Protein AF-A0A314XJM0-F1 (afdb_monomer_lite)

Organism: NCBI:txid2094558

Secondary structure (DSSP, 8-state):
-GGGT----HHHHHHHHHHHHHTT-HHHHHHHHHHHHHTT----HHHHHHHHHHHT-----TT-

pLDDT: mean 89.1, std 13.95, range [43.94, 98.31]

Sequence (64 aa):
MEEKGCSPDDCTYNTIIRGFIHNKQTSRAMVLIQTMVEKGFSADASTTELIVNLLSKDEVDPTL

Structure (mmCIF, N/CA/C/O backbone):
data_AF-A0A314XJM0-F1
#
_entry.id   AF-A0A314XJM0-F1
#
loop_
_atom_site.group_PDB
_atom_site.id
_atom_site.type_symbol
_atom_site.label_atom_id
_atom_site.label_alt_id
_atom_site.label_comp_id
_atom_site.label_asym_id
_atom_site.label_entity_id
_atom_site.label_seq_id
_atom_site.pdbx_PDB_ins_code
_atom_site.Cartn_x
_atom_site.Cartn_y
_atom_site.Cartn_z
_atom_site.occupancy
_atom_site.B_iso_or_equiv
_atom_site.auth_seq_id
_atom_site.auth_comp_id
_atom_site.auth_asym_id
_atom_site.auth_atom_id
_atom_site.pdbx_PDB_model_num
ATOM 1 N N . MET A 1 1 ? 9.354 6.285 -4.493 1.00 69.56 1 MET A N 1
ATOM 2 C CA . MET A 1 1 ? 9.645 5.122 -5.361 1.00 69.56 1 MET A CA 1
ATOM 3 C C . MET A 1 1 ? 9.254 5.477 -6.785 1.00 69.56 1 MET A C 1
ATOM 5 O O . MET A 1 1 ? 10.150 5.628 -7.603 1.00 69.56 1 MET A O 1
ATOM 9 N N . GLU A 1 2 ? 7.980 5.802 -7.021 1.00 77.00 2 GLU A N 1
ATOM 10 C CA . GLU A 1 2 ? 7.492 6.266 -8.332 1.00 77.00 2 GLU A CA 1
ATOM 11 C C . GLU A 1 2 ? 8.114 7.582 -8.806 1.00 77.00 2 GLU A C 1
ATOM 13 O O . GLU A 1 2 ? 8.580 7.656 -9.934 1.00 77.00 2 GLU A O 1
ATOM 18 N N . GLU A 1 3 ? 8.244 8.584 -7.930 1.00 82.31 3 GLU A N 1
ATOM 19 C CA . GLU A 1 3 ? 8.910 9.858 -8.271 1.00 82.31 3 GLU A CA 1
ATOM 20 C C . GLU A 1 3 ? 10.379 9.689 -8.694 1.00 82.31 3 GLU A C 1
ATOM 22 O O . GLU A 1 3 ? 10.959 10.570 -9.319 1.00 82.31 3 GLU A O 1
ATOM 27 N N . LYS A 1 4 ? 10.990 8.548 -8.350 1.00 85.19 4 LYS A N 1
ATOM 28 C CA . LYS A 1 4 ? 12.358 8.190 -8.745 1.00 85.19 4 LYS A CA 1
ATOM 29 C C . LYS A 1 4 ? 12.397 7.257 -9.963 1.00 85.19 4 LYS A C 1
ATOM 31 O O . LYS A 1 4 ? 13.451 6.710 -10.259 1.00 85.19 4 LYS A O 1
ATOM 36 N N . GLY A 1 5 ? 11.266 7.048 -10.639 1.00 85.56 5 GLY A N 1
ATOM 37 C CA . GLY A 1 5 ? 11.143 6.184 -11.814 1.00 85.56 5 GLY A CA 1
ATOM 38 C C . GLY A 1 5 ? 11.011 4.688 -11.513 1.00 85.56 5 GLY A C 1
ATOM 39 O O . GLY A 1 5 ? 10.977 3.895 -12.447 1.00 85.56 5 GLY A O 1
ATOM 40 N N . CYS A 1 6 ? 10.918 4.279 -10.242 1.00 86.19 6 CYS A N 1
ATOM 41 C CA . CYS A 1 6 ? 10.686 2.879 -9.884 1.00 86.19 6 CYS A CA 1
ATOM 42 C C . CYS A 1 6 ? 9.185 2.618 -9.735 1.00 86.19 6 CYS A C 1
ATOM 44 O O . CYS A 1 6 ? 8.568 3.081 -8.770 1.00 86.19 6 CYS A O 1
ATOM 46 N N . SER A 1 7 ? 8.612 1.862 -10.668 1.00 87.44 7 SER A N 1
ATOM 47 C CA . SER A 1 7 ? 7.219 1.421 -10.602 1.00 87.44 7 SER A CA 1
ATOM 48 C C . SER A 1 7 ? 7.053 0.305 -9.559 1.00 87.44 7 SER A C 1
ATOM 50 O O . SER A 1 7 ? 7.807 -0.666 -9.603 1.00 87.44 7 SER A O 1
ATOM 52 N N . PRO A 1 8 ? 6.099 0.427 -8.622 1.00 90.69 8 PRO A N 1
ATOM 53 C CA . PRO A 1 8 ? 5.731 -0.653 -7.720 1.00 90.69 8 PRO A CA 1
ATOM 54 C C . PRO A 1 8 ? 5.143 -1.833 -8.493 1.00 90.69 8 PRO A C 1
ATOM 56 O O . PRO A 1 8 ? 4.425 -1.641 -9.476 1.00 90.69 8 PRO A O 1
ATOM 59 N N . ASP A 1 9 ? 5.416 -3.033 -8.001 1.00 93.44 9 ASP A N 1
ATOM 60 C CA . ASP A 1 9 ? 4.739 -4.269 -8.380 1.00 93.44 9 ASP A CA 1
ATOM 61 C C . ASP A 1 9 ? 3.668 -4.653 -7.341 1.00 93.44 9 ASP A C 1
ATOM 63 O O . ASP A 1 9 ? 3.447 -3.959 -6.338 1.00 93.44 9 ASP A O 1
ATOM 67 N N . ASP A 1 10 ? 2.989 -5.771 -7.584 1.00 94.25 10 ASP A N 1
ATOM 68 C CA . ASP A 1 10 ? 1.994 -6.352 -6.685 1.00 94.25 10 ASP A CA 1
ATOM 69 C C . ASP A 1 10 ? 2.553 -6.579 -5.271 1.00 94.25 10 ASP A C 1
ATOM 71 O O . ASP A 1 10 ? 1.915 -6.202 -4.283 1.00 94.25 10 ASP A O 1
ATOM 75 N N . CYS A 1 11 ? 3.760 -7.132 -5.154 1.00 96.06 11 CYS A N 1
ATOM 76 C CA . CYS A 1 11 ? 4.429 -7.379 -3.876 1.00 96.06 11 CYS A CA 1
ATOM 77 C C . CYS A 1 11 ? 4.667 -6.078 -3.089 1.00 96.06 11 CYS A C 1
ATOM 79 O O . CYS A 1 11 ? 4.402 -6.003 -1.880 1.00 96.06 11 CYS A O 1
ATOM 81 N N . THR A 1 12 ? 5.108 -5.024 -3.776 1.00 96.50 12 THR A N 1
ATOM 82 C CA . THR A 1 12 ? 5.353 -3.704 -3.190 1.00 96.50 12 THR A CA 1
ATOM 83 C C . THR A 1 12 ? 4.064 -3.105 -2.634 1.00 96.50 12 THR A C 1
ATOM 85 O O . THR A 1 12 ? 4.042 -2.653 -1.485 1.00 96.50 12 THR A O 1
ATOM 88 N N . TYR A 1 13 ? 2.975 -3.139 -3.407 1.00 97.50 13 TYR A N 1
ATOM 89 C CA . TYR A 1 13 ? 1.669 -2.665 -2.947 1.00 97.50 13 TYR A CA 1
ATOM 90 C C . TYR A 1 13 ? 1.199 -3.435 -1.709 1.00 97.50 13 TYR A C 1
ATOM 92 O O . TYR A 1 13 ? 0.919 -2.813 -0.682 1.00 97.50 13 TYR A O 1
ATOM 100 N N . ASN A 1 14 ? 1.190 -4.771 -1.765 1.00 98.31 14 ASN A N 1
ATOM 101 C CA . ASN A 1 14 ? 0.789 -5.623 -0.641 1.00 98.31 14 ASN A CA 1
ATOM 102 C C . ASN A 1 14 ? 1.582 -5.293 0.636 1.00 98.31 14 ASN A C 1
ATOM 104 O O . ASN A 1 14 ? 1.003 -5.112 1.710 1.00 98.31 14 ASN A O 1
ATOM 108 N N . THR A 1 15 ? 2.902 -5.137 0.516 1.00 98.06 15 THR A N 1
ATOM 109 C CA . THR A 1 15 ? 3.786 -4.827 1.649 1.00 98.06 15 THR A CA 1
ATOM 110 C C . THR A 1 15 ? 3.438 -3.487 2.301 1.00 98.06 15 THR A C 1
ATOM 112 O O . THR A 1 15 ? 3.283 -3.407 3.523 1.00 98.06 15 THR A O 1
ATOM 115 N N . ILE A 1 16 ? 3.285 -2.425 1.504 1.00 97.44 16 ILE A N 1
ATOM 116 C CA . ILE A 1 16 ? 3.016 -1.080 2.030 1.00 97.44 16 ILE A CA 1
ATOM 117 C C . ILE A 1 16 ? 1.595 -0.993 2.608 1.00 97.44 16 ILE A C 1
ATOM 119 O O . ILE A 1 16 ? 1.414 -0.411 3.679 1.00 97.44 16 ILE A O 1
ATOM 123 N N . ILE A 1 17 ? 0.601 -1.607 1.953 1.00 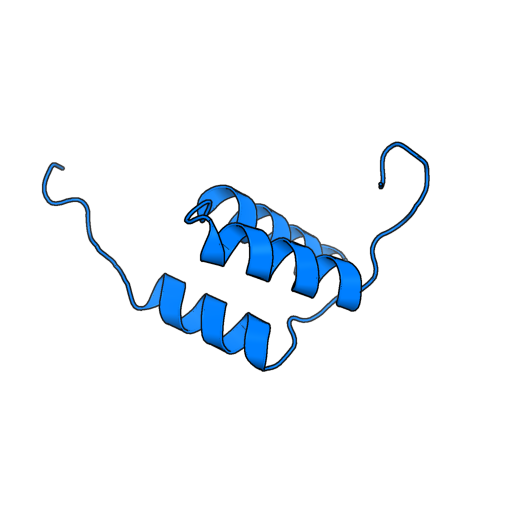97.88 17 ILE A N 1
ATOM 124 C CA . ILE A 1 17 ? -0.792 -1.645 2.429 1.00 97.88 17 ILE A CA 1
ATOM 125 C C . ILE A 1 17 ? -0.858 -2.283 3.821 1.00 97.88 17 ILE A C 1
ATOM 127 O O . ILE A 1 17 ? -1.389 -1.666 4.747 1.00 97.88 17 ILE A O 1
ATOM 131 N N . ARG A 1 18 ? -0.263 -3.471 4.004 1.00 98.25 18 ARG A N 1
ATOM 132 C CA . ARG A 1 18 ? -0.194 -4.146 5.315 1.00 98.25 18 ARG A CA 1
ATOM 133 C C . ARG A 1 18 ? 0.453 -3.247 6.369 1.00 98.25 18 ARG A C 1
ATOM 135 O O . ARG A 1 18 ? -0.066 -3.115 7.475 1.00 98.25 18 ARG A O 1
ATOM 142 N N . GLY A 1 19 ? 1.550 -2.577 6.005 1.00 98.00 19 GLY A N 1
ATOM 143 C CA . GLY A 1 19 ? 2.228 -1.606 6.863 1.00 98.00 19 GLY A CA 1
ATOM 144 C C . GLY A 1 19 ? 1.310 -0.469 7.319 1.00 98.00 19 GLY A C 1
ATOM 145 O O . GLY A 1 19 ? 1.278 -0.149 8.507 1.00 98.00 19 GLY A O 1
ATOM 146 N N . PHE A 1 20 ? 0.522 0.123 6.419 1.00 97.75 20 PHE A N 1
ATOM 147 C CA . PHE A 1 20 ? -0.436 1.166 6.794 1.00 97.75 20 PHE A CA 1
ATOM 148 C C . PHE A 1 20 ? -1.573 0.647 7.672 1.00 97.75 20 PHE A C 1
ATOM 150 O O . PHE A 1 20 ? -1.906 1.309 8.657 1.00 97.75 20 PHE A O 1
ATOM 157 N N . ILE A 1 21 ? -2.129 -0.531 7.376 1.00 95.81 21 ILE A N 1
ATOM 158 C CA . ILE A 1 21 ? -3.201 -1.130 8.185 1.00 95.81 21 ILE A CA 1
ATOM 159 C C . ILE A 1 21 ? -2.714 -1.385 9.618 1.00 95.81 21 ILE A C 1
ATOM 161 O O . ILE A 1 21 ? -3.373 -0.973 10.573 1.00 95.81 21 ILE A O 1
ATOM 165 N N . HIS A 1 22 ? -1.530 -1.981 9.792 1.00 95.62 22 HIS A N 1
ATOM 166 C CA . HIS A 1 22 ? -0.961 -2.241 11.121 1.00 95.62 22 HIS A CA 1
ATOM 167 C C . HIS A 1 22 ? -0.663 -0.960 11.911 1.00 95.62 22 HIS A C 1
ATOM 169 O O . HIS A 1 22 ? -0.803 -0.943 13.132 1.00 95.62 22 HIS A O 1
ATOM 175 N N . ASN A 1 23 ? -0.313 0.128 11.223 1.00 96.38 23 ASN A N 1
ATOM 176 C CA . ASN A 1 23 ? -0.094 1.438 11.839 1.00 96.38 23 ASN A CA 1
ATOM 177 C C . ASN A 1 23 ? -1.384 2.261 12.005 1.00 96.38 23 ASN A C 1
ATOM 179 O O . ASN A 1 23 ? -1.308 3.452 12.304 1.00 96.38 23 ASN A O 1
ATOM 183 N N . LYS A 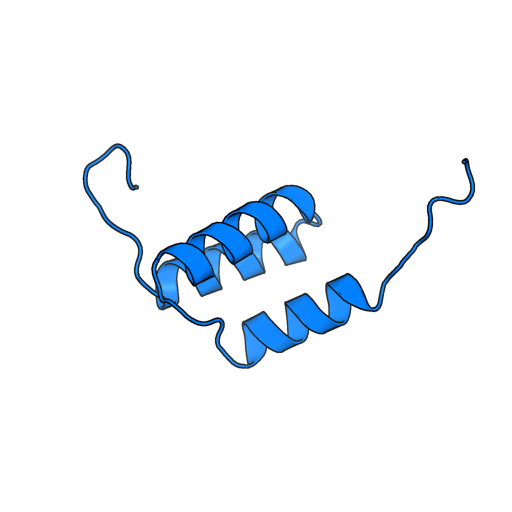1 24 ? -2.567 1.660 11.799 1.00 93.50 24 LYS A N 1
ATOM 184 C CA . LYS A 1 24 ? -3.881 2.331 11.852 1.00 93.50 24 LYS A CA 1
ATOM 185 C C . LYS A 1 24 ? -3.998 3.534 10.902 1.00 93.50 24 LYS A C 1
ATOM 187 O O . LYS A 1 24 ? -4.840 4.405 11.090 1.00 93.50 24 LYS A O 1
ATOM 192 N N . GLN A 1 25 ? -3.180 3.584 9.851 1.00 95.81 25 GLN A N 1
ATOM 193 C CA . GLN A 1 25 ? -3.209 4.627 8.823 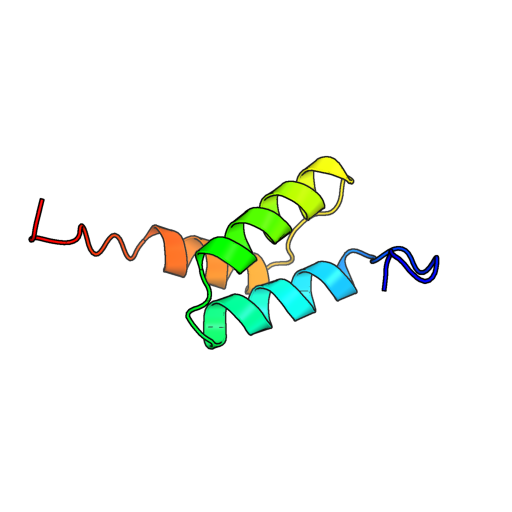1.00 95.81 25 GLN A CA 1
ATOM 194 C C . GLN A 1 25 ? -4.166 4.227 7.693 1.00 95.81 25 GLN A C 1
ATOM 196 O O . GLN A 1 25 ? -3.783 4.119 6.527 1.00 95.81 25 GLN A O 1
ATOM 201 N N . THR A 1 26 ? -5.420 3.974 8.056 1.00 92.56 26 THR A N 1
ATOM 202 C CA . THR A 1 26 ? -6.430 3.321 7.210 1.00 92.56 26 THR A CA 1
ATOM 203 C C . THR A 1 26 ? -6.739 4.120 5.947 1.00 92.56 26 THR A C 1
ATOM 205 O O . THR A 1 26 ? -6.726 3.551 4.860 1.00 92.56 26 THR A O 1
ATOM 208 N N . SER A 1 27 ? -6.877 5.447 6.032 1.00 94.12 27 SER A N 1
ATOM 209 C CA . SER A 1 27 ? -7.101 6.305 4.857 1.00 94.12 27 SER A CA 1
ATOM 210 C C . SER A 1 27 ? -5.979 6.181 3.818 1.00 94.12 27 SER A C 1
ATOM 212 O O . SER A 1 27 ? -6.242 6.129 2.620 1.00 94.12 27 SER A O 1
ATOM 214 N N . ARG A 1 28 ? -4.719 6.079 4.266 1.00 96.25 28 ARG A N 1
ATOM 215 C CA . ARG A 1 28 ? -3.561 5.902 3.371 1.00 96.25 28 ARG A CA 1
ATOM 216 C C . ARG A 1 28 ? -3.544 4.510 2.748 1.00 96.25 28 ARG A C 1
ATOM 218 O O . ARG A 1 28 ? -3.224 4.388 1.569 1.00 96.25 28 ARG A O 1
ATOM 225 N N . ALA A 1 29 ? -3.907 3.485 3.522 1.00 96.50 29 ALA A N 1
ATOM 226 C CA . ALA A 1 29 ? -4.076 2.131 3.004 1.00 96.50 29 ALA A CA 1
ATOM 227 C C . ALA A 1 29 ? -5.144 2.096 1.901 1.00 96.50 29 ALA A C 1
ATOM 229 O O . ALA A 1 29 ? -4.879 1.553 0.836 1.00 96.50 29 ALA A O 1
ATOM 230 N N . MET A 1 30 ? -6.298 2.739 2.112 1.00 94.88 30 MET A N 1
ATOM 231 C CA . MET A 1 30 ? -7.403 2.773 1.144 1.00 94.88 30 MET A CA 1
ATOM 232 C C . MET A 1 30 ? -7.027 3.456 -0.172 1.00 94.88 30 MET A C 1
ATOM 234 O O . MET A 1 30 ? -7.307 2.908 -1.235 1.00 94.88 30 MET A O 1
ATOM 238 N N . VAL A 1 31 ? -6.334 4.600 -0.117 1.00 96.50 31 VAL A N 1
ATOM 239 C CA . VAL A 1 31 ? -5.808 5.255 -1.330 1.00 96.50 31 VAL A CA 1
ATOM 240 C C . VAL A 1 31 ? -4.900 4.299 -2.101 1.00 96.50 31 VAL A C 1
ATOM 242 O O . VAL A 1 31 ? -5.013 4.172 -3.316 1.00 96.50 31 VAL A O 1
ATOM 245 N N . LEU A 1 32 ? -4.024 3.586 -1.393 1.00 96.50 32 LEU A N 1
ATOM 246 C CA . LEU A 1 32 ? -3.061 2.698 -2.025 1.00 96.50 32 LEU A CA 1
ATOM 247 C C . LEU A 1 32 ? -3.707 1.423 -2.597 1.00 96.50 32 LEU A C 1
ATOM 249 O O . LEU A 1 32 ? -3.286 0.957 -3.652 1.00 96.50 32 LEU A O 1
ATOM 253 N N . ILE A 1 33 ? -4.749 0.897 -1.945 1.00 96.56 33 ILE A N 1
ATOM 254 C CA . ILE A 1 33 ? -5.585 -0.200 -2.461 1.00 96.56 33 ILE A CA 1
ATOM 255 C C . ILE A 1 33 ? -6.252 0.223 -3.772 1.00 96.56 33 ILE A C 1
ATOM 257 O O . ILE A 1 33 ? -6.197 -0.516 -4.752 1.00 96.56 33 ILE A O 1
ATOM 261 N N . GLN A 1 34 ? -6.822 1.428 -3.818 1.00 96.56 34 GLN A N 1
ATOM 262 C CA . GLN A 1 34 ? -7.439 1.960 -5.031 1.00 96.56 34 GLN A CA 1
ATOM 263 C C . GLN A 1 34 ? -6.415 2.077 -6.172 1.00 96.56 34 GLN A C 1
ATOM 265 O O . GLN A 1 34 ? -6.650 1.567 -7.266 1.00 96.56 34 GLN A O 1
ATOM 270 N N . THR A 1 35 ? -5.238 2.654 -5.903 1.00 96.12 35 THR A N 1
ATOM 271 C CA . THR A 1 35 ? -4.156 2.751 -6.898 1.00 96.12 35 THR A CA 1
ATOM 272 C C . THR A 1 35 ? -3.691 1.378 -7.392 1.00 96.12 35 THR A C 1
ATOM 274 O O . THR A 1 35 ? -3.415 1.212 -8.578 1.00 96.12 35 THR A O 1
ATOM 277 N N . MET A 1 36 ? -3.602 0.383 -6.504 1.00 96.50 36 MET A N 1
ATOM 278 C CA . MET A 1 36 ? -3.214 -0.983 -6.862 1.00 96.50 36 MET A CA 1
ATOM 279 C C . MET A 1 36 ? -4.174 -1.580 -7.903 1.00 96.50 36 MET A C 1
ATOM 281 O O . MET A 1 36 ? -3.720 -2.109 -8.918 1.00 96.50 36 MET A O 1
ATOM 285 N N . VAL A 1 37 ? -5.486 -1.433 -7.680 1.00 96.25 37 VAL A N 1
ATOM 286 C CA . VAL A 1 37 ? -6.538 -1.914 -8.593 1.00 96.25 37 VAL A CA 1
ATOM 287 C C . VAL A 1 37 ? -6.522 -1.145 -9.914 1.00 96.25 37 VAL A C 1
ATOM 289 O O . VAL A 1 37 ? -6.591 -1.759 -10.977 1.00 96.25 37 VAL A O 1
ATOM 292 N N . GLU A 1 38 ? -6.368 0.180 -9.877 1.00 97.12 38 GLU A N 1
ATOM 293 C CA . GLU A 1 38 ? -6.274 1.022 -11.082 1.00 97.12 38 GLU A CA 1
ATOM 294 C C . GLU A 1 38 ? -5.094 0.644 -11.982 1.00 97.12 38 GLU A C 1
ATOM 296 O O . GLU A 1 38 ? -5.184 0.750 -13.204 1.00 97.12 38 GLU A O 1
ATOM 301 N N . LYS A 1 39 ? -3.995 0.163 -11.391 1.00 94.81 39 LYS A N 1
ATOM 302 C CA . LYS A 1 39 ? -2.825 -0.332 -12.126 1.00 94.81 39 LYS A CA 1
ATOM 303 C C . LYS A 1 39 ? -2.922 -1.806 -12.529 1.00 94.81 39 LYS A C 1
ATOM 305 O O . LYS A 1 39 ? -1.985 -2.327 -13.127 1.00 94.81 39 LYS A O 1
ATOM 310 N N . GLY A 1 40 ? -4.042 -2.471 -12.244 1.00 96.62 40 GLY A N 1
ATOM 311 C CA . GLY A 1 40 ? -4.291 -3.864 -12.625 1.00 96.62 40 GLY A CA 1
ATOM 312 C C . GLY A 1 40 ? -3.637 -4.901 -11.710 1.00 96.62 40 GLY A C 1
ATOM 313 O O . GLY A 1 40 ? -3.574 -6.075 -12.072 1.00 96.62 40 GLY A O 1
ATOM 314 N N . PHE A 1 41 ? -3.158 -4.498 -10.533 1.00 97.44 41 PHE A N 1
ATOM 315 C CA . PHE A 1 41 ? -2.634 -5.418 -9.526 1.00 97.44 41 PHE A CA 1
ATOM 316 C C . PHE A 1 41 ? -3.743 -5.879 -8.574 1.00 97.44 41 PHE A C 1
ATOM 318 O O . PHE A 1 41 ? -4.789 -5.247 -8.441 1.00 97.44 41 PHE A O 1
ATOM 325 N N . SER A 1 42 ? -3.515 -7.005 -7.897 1.00 95.88 42 SER A N 1
ATOM 326 C CA . SER A 1 42 ? -4.473 -7.599 -6.957 1.00 95.88 42 SER A CA 1
ATOM 327 C C . SER A 1 42 ? -3.836 -7.862 -5.601 1.00 95.88 42 SER A C 1
ATOM 329 O O . SER A 1 42 ? -2.694 -8.320 -5.522 1.00 95.88 42 SER A O 1
ATOM 331 N N . ALA A 1 43 ? -4.582 -7.574 -4.535 1.00 97.50 43 ALA A N 1
ATOM 332 C CA . ALA A 1 43 ? -4.173 -7.924 -3.184 1.00 97.50 43 ALA A CA 1
ATOM 333 C C . ALA A 1 43 ? -4.036 -9.447 -3.056 1.00 97.50 43 ALA A C 1
ATOM 335 O O . ALA A 1 43 ? -4.866 -10.205 -3.559 1.00 97.50 43 ALA A O 1
ATOM 336 N N . ASP A 1 44 ? -2.993 -9.897 -2.368 1.00 98.00 44 ASP A N 1
ATOM 337 C CA . ASP A 1 44 ? -2.843 -11.307 -2.033 1.00 98.00 44 ASP A CA 1
ATOM 338 C C . ASP A 1 44 ? -3.818 -11.713 -0.907 1.00 98.00 44 ASP A C 1
ATOM 340 O O . ASP A 1 44 ? -4.559 -10.891 -0.353 1.00 98.00 44 ASP A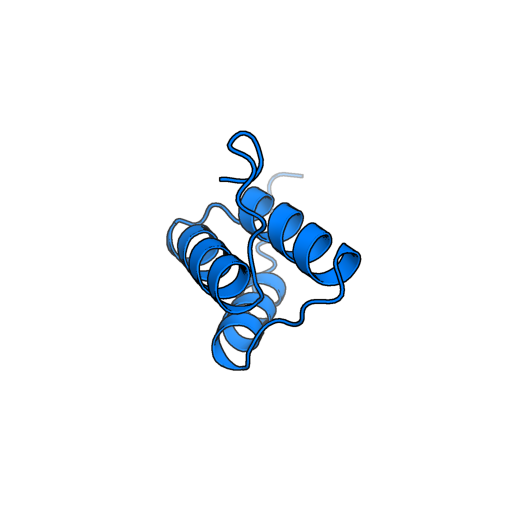 O 1
ATOM 344 N N . ALA A 1 45 ? -3.815 -12.998 -0.546 1.00 98.12 45 ALA A N 1
ATOM 345 C CA . ALA A 1 45 ? -4.724 -13.532 0.462 1.00 98.12 45 ALA A CA 1
ATOM 346 C C . ALA A 1 45 ? -4.588 -12.843 1.832 1.00 98.12 45 ALA A C 1
ATOM 348 O O . ALA A 1 45 ? -5.603 -12.489 2.430 1.00 98.12 45 ALA A O 1
ATOM 349 N N . SER A 1 46 ? -3.364 -12.613 2.328 1.00 97.12 46 SER A N 1
ATOM 350 C CA . SER A 1 46 ? -3.207 -12.020 3.667 1.00 97.12 46 SER A CA 1
ATOM 351 C C . SER A 1 46 ? -3.484 -10.517 3.670 1.00 97.12 46 SER A C 1
ATOM 353 O O . SER A 1 46 ? -4.004 -9.996 4.652 1.00 97.12 46 SER A O 1
ATOM 355 N N . THR A 1 47 ? -3.193 -9.800 2.584 1.00 97.81 47 THR A N 1
ATOM 356 C CA . THR A 1 47 ? -3.593 -8.394 2.446 1.00 97.81 47 THR A CA 1
ATOM 357 C C . THR A 1 47 ? -5.113 -8.279 2.360 1.00 97.81 47 THR A C 1
ATOM 359 O O . THR A 1 47 ? -5.695 -7.424 3.023 1.00 97.81 47 THR A O 1
ATOM 362 N N . THR A 1 48 ? -5.771 -9.166 1.611 1.00 97.69 48 THR A N 1
ATOM 363 C CA . THR A 1 48 ? -7.237 -9.205 1.501 1.00 97.69 48 THR A CA 1
ATOM 364 C C . THR A 1 48 ? -7.894 -9.463 2.855 1.00 97.69 48 THR A C 1
ATOM 366 O O . THR A 1 48 ? -8.832 -8.757 3.217 1.00 97.69 48 THR A O 1
ATOM 369 N N . GLU A 1 49 ? -7.375 -10.407 3.643 1.00 97.12 49 GLU A N 1
ATOM 370 C CA . GLU A 1 49 ? -7.855 -10.669 5.006 1.00 97.12 49 GLU A CA 1
ATOM 371 C C . GLU A 1 49 ? -7.794 -9.410 5.886 1.00 97.12 49 GLU A C 1
ATOM 373 O O . GLU A 1 49 ? -8.762 -9.074 6.571 1.00 97.12 49 GLU A O 1
ATOM 378 N N . LEU A 1 50 ? -6.688 -8.659 5.832 1.00 96.00 50 LEU A N 1
ATOM 379 C CA . LEU A 1 50 ? -6.563 -7.400 6.569 1.00 96.00 50 LEU A CA 1
ATOM 380 C C . LEU A 1 50 ? -7.563 -6.338 6.100 1.00 96.00 50 LEU A C 1
ATOM 382 O O . LEU A 1 50 ? -8.110 -5.620 6.935 1.00 96.00 50 LEU A O 1
ATOM 386 N N . ILE A 1 51 ? -7.806 -6.237 4.791 1.00 94.19 51 ILE A N 1
ATOM 387 C CA . ILE A 1 51 ? -8.781 -5.296 4.222 1.00 94.19 51 ILE A CA 1
ATOM 388 C C . ILE A 1 51 ? -10.195 -5.650 4.692 1.00 94.19 51 ILE A C 1
ATOM 390 O O . ILE A 1 51 ? -10.916 -4.774 5.162 1.00 94.19 51 ILE A O 1
ATOM 394 N N . VAL A 1 52 ? -10.582 -6.926 4.638 1.00 94.31 52 VAL A N 1
ATOM 395 C CA . VAL A 1 52 ? -11.896 -7.384 5.120 1.00 94.31 52 VAL A CA 1
ATOM 396 C C . VAL A 1 52 ? -12.057 -7.098 6.612 1.00 94.31 52 VAL A C 1
ATOM 398 O O . VAL A 1 52 ? -13.087 -6.567 7.027 1.00 94.31 52 VAL A O 1
ATOM 401 N N . ASN A 1 53 ? -11.030 -7.377 7.417 1.00 91.69 53 ASN A N 1
ATOM 402 C CA . ASN A 1 53 ? -11.034 -7.073 8.848 1.00 91.69 53 ASN A CA 1
ATOM 403 C C . ASN A 1 53 ? -11.140 -5.570 9.130 1.00 91.69 53 ASN A C 1
ATOM 405 O O . ASN A 1 53 ? -11.778 -5.179 10.106 1.00 91.69 53 ASN A O 1
ATOM 409 N N . LEU A 1 54 ? -10.510 -4.733 8.302 1.00 89.06 54 LEU A N 1
ATOM 410 C CA . LEU A 1 54 ? -10.597 -3.281 8.408 1.00 89.06 54 LEU A CA 1
ATOM 411 C C . LEU A 1 54 ? -12.021 -2.790 8.121 1.00 89.06 54 LEU A C 1
ATOM 413 O O . LEU A 1 54 ? -12.554 -2.018 8.906 1.00 89.06 54 LEU A O 1
ATOM 417 N N . LEU A 1 55 ? -12.637 -3.266 7.037 1.00 86.62 55 LEU A N 1
ATOM 418 C CA . LEU A 1 55 ? -13.995 -2.878 6.638 1.00 86.62 55 LEU A CA 1
ATOM 419 C C . LEU A 1 55 ? -15.074 -3.439 7.574 1.00 86.62 5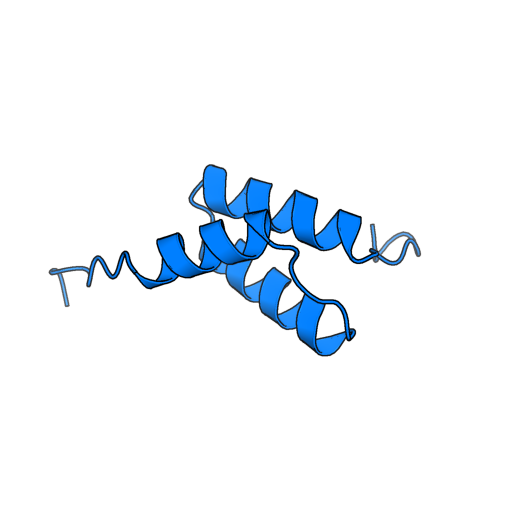5 LEU A C 1
ATOM 421 O O . LEU A 1 55 ? -16.125 -2.838 7.733 1.00 86.62 55 LEU A O 1
ATOM 425 N N . SER A 1 56 ? -14.812 -4.580 8.215 1.00 86.50 56 SER A N 1
ATOM 426 C CA . SER A 1 56 ? -15.728 -5.170 9.204 1.00 86.50 56 SER A CA 1
ATOM 427 C C . SER A 1 56 ? -15.704 -4.431 10.546 1.00 86.50 56 SER A C 1
ATOM 429 O O . SER A 1 56 ? -16.582 -4.633 11.381 1.00 86.50 56 SER A O 1
ATOM 431 N N . LYS A 1 57 ? -14.690 -3.590 10.775 1.00 70.88 57 LYS A N 1
ATOM 432 C CA . LYS A 1 57 ? -14.586 -2.710 11.938 1.00 70.88 57 LYS A CA 1
ATOM 433 C C . LYS A 1 57 ? -15.132 -1.331 11.575 1.00 70.88 57 LYS A C 1
ATOM 435 O O . LYS A 1 57 ? -14.396 -0.349 11.587 1.00 70.88 57 LYS A O 1
ATOM 440 N N . ASP A 1 58 ? -16.424 -1.265 11.274 1.00 59.44 58 ASP A N 1
ATOM 441 C CA . ASP A 1 58 ? -17.174 -0.014 11.378 1.00 59.44 58 ASP A CA 1
ATOM 442 C C . ASP A 1 58 ? -17.285 0.342 12.871 1.00 59.44 58 ASP A C 1
ATOM 444 O O . ASP A 1 58 ? -18.285 0.064 13.532 1.00 59.44 58 ASP A O 1
ATOM 448 N N . GLU A 1 59 ? -16.247 0.958 13.441 1.00 57.78 59 GLU A N 1
ATOM 449 C CA . GLU A 1 59 ? -16.523 1.941 14.486 1.00 57.78 59 GLU A CA 1
ATOM 450 C C . GLU A 1 59 ? -17.089 3.163 13.763 1.00 57.78 59 GLU A C 1
ATOM 452 O O . GLU A 1 59 ? -16.355 4.052 13.331 1.00 57.78 59 GLU A O 1
ATOM 457 N N . VAL A 1 60 ? -18.414 3.164 13.581 1.00 54.44 60 VAL A N 1
ATOM 458 C CA . VAL A 1 60 ? -19.169 4.400 13.382 1.00 54.44 60 VAL A CA 1
ATOM 459 C C . VAL A 1 60 ? -18.767 5.293 14.542 1.00 54.44 60 VAL A C 1
ATOM 461 O O . VAL A 1 60 ? -19.070 4.962 15.688 1.00 54.44 60 VAL A O 1
ATOM 464 N N . ASP A 1 61 ? -18.033 6.366 14.259 1.00 48.69 61 ASP A N 1
ATOM 465 C CA . ASP A 1 61 ? -17.745 7.389 15.253 1.00 48.69 61 ASP A CA 1
ATOM 466 C C . ASP A 1 61 ? -19.089 7.826 15.867 1.00 48.69 61 ASP A C 1
ATOM 468 O O . ASP A 1 61 ? -19.929 8.379 15.150 1.00 48.69 61 ASP A O 1
ATOM 472 N N . PRO A 1 62 ? -19.351 7.544 17.159 1.00 55.84 62 PRO A N 1
ATOM 473 C CA . PRO A 1 62 ? -20.633 7.850 17.782 1.00 55.84 62 PRO A CA 1
ATOM 474 C C . PRO A 1 62 ? -20.816 9.355 18.041 1.00 55.84 62 PRO A C 1
ATOM 476 O O . PRO A 1 62 ? -21.757 9.735 18.734 1.00 55.84 62 PRO A O 1
ATOM 479 N N . THR A 1 63 ? -19.918 10.213 17.542 1.00 53.91 63 THR A N 1
ATOM 480 C CA . THR A 1 63 ? -19.962 11.668 17.744 1.00 53.91 63 THR A CA 1
ATOM 481 C C . THR A 1 63 ? -20.510 12.474 16.559 1.00 53.91 63 THR A C 1
ATOM 483 O O .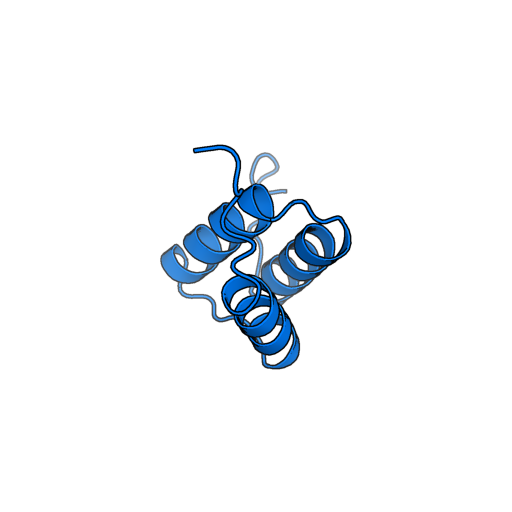 THR A 1 63 ? -20.412 13.702 16.577 1.00 53.91 63 THR A O 1
ATOM 486 N N . LEU A 1 64 ? -21.143 11.818 15.577 1.00 43.94 64 LEU A N 1
ATOM 487 C CA . LEU A 1 64 ? -21.966 12.471 14.545 1.00 43.94 64 LEU A CA 1
ATOM 488 C C . LEU A 1 64 ? -23.444 12.564 14.947 1.00 43.94 64 LEU A C 1
ATOM 490 O O . LEU A 1 64 ? -24.038 11.516 15.283 1.00 43.94 64 LEU A O 1
#

Foldseek 3Di:
DVVVVDDDDLVRLQVVLVVCLVVVVNVVSVVSQVVCVVVVHDHDPVSVVSVVVVVVPPPVPPPD

Radius of gyration: 12.98 Å; chains: 1; bounding box: 34×26×30 Å

InterPro domains:
  IPR002885 Pentatricopeptide repeat [PF13041] (8-55)
  IPR002885 Pentatricopeptide repeat [PS51375] (9-43)
  IPR002885 Pentatricopeptide repeat [TIGR00756] (11-45)
  IPR011990 Tetratricopeptide-like helical domain superfamily [G3DSA:1.25.40.10] (1-61)